Protein AF-A0A4V6JI67-F1 (afdb_monomer_lite)

Organism: Serratia rubidaea (NCBI:txid61652)

Structure (mmCIF, N/CA/C/O backbone):
data_AF-A0A4V6JI67-F1
#
_entry.id   AF-A0A4V6JI67-F1
#
loop_
_atom_site.group_PDB
_atom_site.id
_atom_site.type_symbol
_atom_site.label_atom_id
_atom_site.label_alt_id
_atom_site.label_comp_id
_atom_site.label_asym_id
_atom_site.label_entity_id
_atom_site.label_seq_id
_atom_site.pdbx_PDB_ins_code
_atom_site.Cartn_x
_atom_site.Cartn_y
_atom_site.Cartn_z
_atom_site.occupancy
_atom_site.B_iso_or_equiv
_atom_site.auth_seq_id
_atom_site.auth_comp_id
_atom_site.auth_asym_id
_atom_site.auth_atom_id
_atom_site.pdbx_PDB_model_num
ATOM 1 N N . MET A 1 1 ? 7.758 2.094 7.897 1.00 83.38 1 MET A N 1
ATOM 2 C CA . MET A 1 1 ? 6.595 2.512 7.068 1.00 83.38 1 MET A CA 1
ATOM 3 C C . MET A 1 1 ? 5.593 1.373 6.896 1.00 83.38 1 MET A C 1
ATOM 5 O O . MET A 1 1 ? 4.430 1.581 7.213 1.00 83.38 1 MET A O 1
ATOM 9 N N . LEU A 1 2 ? 6.036 0.178 6.477 1.00 90.12 2 LEU A N 1
ATOM 10 C CA . LEU A 1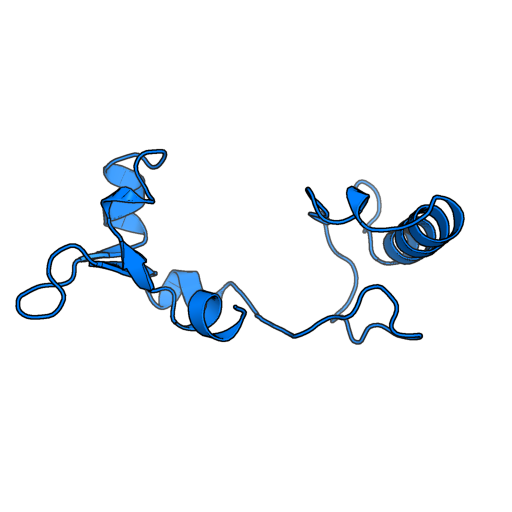 2 ? 5.184 -1.017 6.362 1.00 90.12 2 LEU A CA 1
ATOM 11 C C . LEU A 1 2 ? 4.530 -1.411 7.701 1.00 90.12 2 LEU A C 1
ATOM 13 O O . LEU A 1 2 ? 3.323 -1.594 7.754 1.00 90.12 2 LEU A O 1
ATOM 17 N N . GLU A 1 3 ? 5.301 -1.418 8.792 1.00 92.56 3 GLU A N 1
ATOM 18 C CA . GLU A 1 3 ? 4.802 -1.711 10.149 1.00 92.56 3 GLU A CA 1
ATOM 19 C C . GLU A 1 3 ? 3.663 -0.773 10.579 1.00 92.56 3 GLU A C 1
ATOM 21 O O . GLU A 1 3 ? 2.669 -1.208 11.153 1.00 92.56 3 GLU A O 1
ATOM 26 N N . LYS A 1 4 ? 3.757 0.521 10.240 1.00 92.75 4 LYS A N 1
ATOM 27 C CA . LYS A 1 4 ? 2.694 1.500 10.515 1.00 92.75 4 LYS A CA 1
ATOM 28 C C . LYS A 1 4 ? 1.422 1.180 9.722 1.00 92.75 4 LYS A C 1
ATOM 30 O O . LYS A 1 4 ? 0.326 1.289 10.266 1.00 92.75 4 LYS A O 1
ATOM 35 N N . ALA A 1 5 ? 1.566 0.784 8.457 1.00 93.75 5 ALA A N 1
ATOM 36 C CA . ALA A 1 5 ? 0.436 0.392 7.618 1.00 93.75 5 ALA A CA 1
ATOM 37 C C . ALA A 1 5 ? -0.232 -0.894 8.136 1.00 93.75 5 ALA A C 1
ATOM 39 O O . ALA A 1 5 ? -1.456 -0.936 8.241 1.00 93.75 5 ALA A O 1
ATOM 40 N N . GLN A 1 6 ? 0.570 -1.883 8.549 1.00 94.56 6 GLN A N 1
ATOM 41 C CA . GLN A 1 6 ? 0.110 -3.130 9.169 1.00 94.56 6 GLN A CA 1
ATOM 42 C C . GLN A 1 6 ? -0.609 -2.894 10.502 1.00 94.56 6 GLN A C 1
ATOM 44 O O . GLN A 1 6 ? -1.655 -3.489 10.748 1.00 94.56 6 GLN A O 1
ATOM 49 N N . ALA A 1 7 ? -0.092 -1.999 11.351 1.00 95.31 7 ALA A N 1
ATOM 50 C CA . ALA A 1 7 ? -0.763 -1.621 12.594 1.00 95.31 7 ALA A CA 1
ATOM 51 C C . ALA A 1 7 ? -2.140 -0.985 12.327 1.00 95.31 7 ALA A C 1
ATOM 53 O O . ALA A 1 7 ? -3.067 -1.136 13.127 1.00 95.31 7 ALA A O 1
ATOM 54 N N . GLY A 1 8 ? -2.277 -0.275 11.200 1.00 96.31 8 GLY A N 1
ATOM 55 C CA . GLY A 1 8 ? -3.534 0.321 10.759 1.00 96.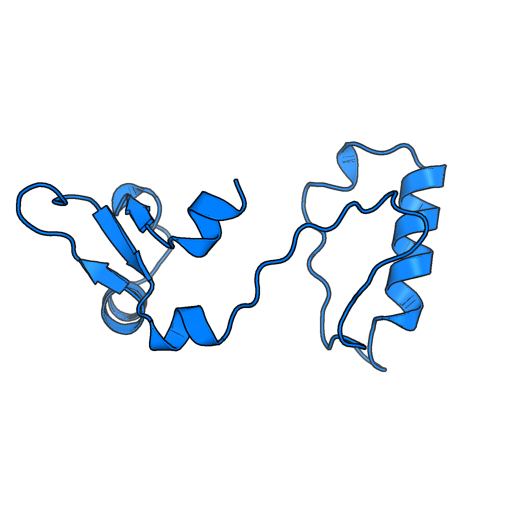31 8 GLY A CA 1
ATOM 56 C C . GLY A 1 8 ? -4.041 1.429 11.683 1.00 96.31 8 GLY A C 1
ATOM 57 O O . GLY A 1 8 ? -5.247 1.666 11.719 1.00 96.31 8 GLY A O 1
ATOM 58 N N . ILE A 1 9 ? -3.149 2.072 12.446 1.00 97.00 9 ILE A N 1
ATOM 59 C CA . ILE A 1 9 ? -3.470 3.152 13.389 1.00 97.00 9 ILE A CA 1
ATOM 60 C C . ILE A 1 9 ? -3.115 4.502 12.763 1.00 97.00 9 ILE A C 1
ATOM 62 O O . ILE A 1 9 ? -1.973 4.741 12.362 1.00 97.00 9 ILE A O 1
ATOM 66 N N . TYR A 1 10 ? -4.095 5.401 12.721 1.00 96.69 10 TYR A N 1
ATOM 67 C CA . TYR A 1 10 ? -3.993 6.724 12.104 1.00 96.69 10 TYR A CA 1
ATOM 68 C C . TYR A 1 10 ? -4.592 7.788 13.019 1.00 96.69 10 TYR A C 1
ATOM 70 O O . TYR A 1 10 ? -5.408 7.481 13.890 1.00 96.69 10 TYR A O 1
ATOM 78 N N . ARG A 1 11 ? -4.221 9.056 12.819 1.00 96.31 11 ARG A N 1
ATOM 79 C CA . ARG A 1 11 ? -4.914 10.158 13.491 1.00 96.31 11 ARG A CA 1
ATOM 80 C C . ARG A 1 11 ? -6.234 10.408 12.782 1.00 96.31 11 ARG A C 1
ATOM 82 O O . ARG A 1 11 ? -6.301 10.377 11.555 1.00 96.31 11 ARG A O 1
ATOM 89 N N . GLN A 1 12 ? -7.278 10.707 13.543 1.00 93.69 12 GLN A N 1
ATOM 90 C CA . GLN A 1 12 ? -8.594 10.991 12.975 1.00 93.69 12 GLN A CA 1
ATOM 91 C C . GLN A 1 12 ? -8.559 12.183 11.999 1.00 93.69 12 GLN A C 1
ATOM 93 O O . GLN A 1 12 ? -9.273 12.189 10.999 1.00 93.69 12 GLN A O 1
ATOM 98 N N . GLU A 1 13 ? -7.700 13.171 12.256 1.00 94.00 13 GLU A N 1
ATOM 99 C CA . GLU A 1 13 ? -7.528 14.350 11.400 1.00 94.00 13 GLU A CA 1
ATOM 100 C C . GLU A 1 13 ? -6.923 14.055 10.022 1.00 94.00 13 GLU A C 1
ATOM 102 O O . GLU A 1 13 ? -7.137 14.845 9.104 1.00 94.00 13 GLU A O 1
ATOM 107 N N . ASP A 1 14 ? -6.209 12.936 9.864 1.00 94.44 14 ASP A N 1
ATOM 108 C CA . ASP A 1 14 ? -5.606 12.532 8.588 1.00 94.44 14 ASP A CA 1
ATOM 109 C C . ASP A 1 14 ? -6.668 11.935 7.634 1.00 94.44 14 ASP A C 1
ATOM 111 O O . ASP A 1 14 ? -6.423 11.780 6.440 1.00 94.44 14 ASP A O 1
ATOM 115 N N . LEU A 1 15 ? -7.869 11.619 8.141 1.00 94.12 15 LEU A N 1
ATOM 116 C CA . LEU A 1 15 ? -8.941 10.928 7.414 1.00 94.12 15 LEU A CA 1
ATOM 117 C C . LEU A 1 15 ? -10.104 11.844 6.998 1.00 94.12 15 LEU A C 1
ATOM 119 O O . LEU A 1 15 ? -11.216 11.372 6.765 1.00 94.12 15 LEU A O 1
ATOM 123 N N . ARG A 1 16 ? -9.866 13.157 6.891 1.00 91.81 16 ARG A N 1
ATOM 124 C CA . ARG A 1 16 ? -10.894 14.168 6.554 1.00 91.81 16 ARG A CA 1
ATOM 125 C C . ARG A 1 16 ? -11.574 13.953 5.199 1.00 91.81 16 ARG A C 1
ATOM 127 O O . ARG A 1 16 ? -12.650 14.492 4.974 1.00 91.81 16 ARG A O 1
ATOM 134 N N . THR A 1 17 ? -10.954 13.195 4.299 1.00 94.62 17 THR A N 1
ATOM 135 C CA . THR A 1 17 ? -11.513 12.861 2.981 1.00 94.62 17 THR A CA 1
ATOM 136 C C . THR A 1 17 ? -12.540 11.728 3.032 1.00 94.62 17 THR A C 1
ATOM 138 O O . THR A 1 17 ? -13.248 11.513 2.050 1.00 94.62 17 THR A O 1
ATOM 141 N N . LEU A 1 18 ? -12.637 10.999 4.149 1.00 95.06 18 LEU A N 1
ATOM 142 C CA . LEU A 1 18 ? -13.612 9.929 4.330 1.00 95.06 18 LEU A CA 1
ATOM 143 C C . LEU A 1 18 ? -14.936 10.477 4.864 1.00 95.06 18 LEU A C 1
ATOM 145 O O . LEU A 1 18 ? -14.979 11.324 5.755 1.00 95.06 18 LEU A O 1
ATOM 149 N N . THR A 1 19 ? -16.035 9.917 4.368 1.00 95.38 19 THR A N 1
ATOM 150 C CA . THR A 1 19 ? -17.368 10.188 4.913 1.00 95.38 19 THR A CA 1
ATOM 151 C C . THR A 1 19 ? -17.508 9.625 6.329 1.00 95.38 19 THR A C 1
ATOM 153 O O . THR A 1 19 ? -16.867 8.638 6.706 1.00 95.38 19 THR A O 1
ATOM 156 N N . THR A 1 20 ? -18.425 10.192 7.117 1.00 91.75 20 THR A N 1
ATOM 157 C CA . THR A 1 20 ? -18.738 9.683 8.461 1.00 91.75 20 THR A CA 1
ATOM 158 C C . THR A 1 20 ? -19.167 8.213 8.435 1.00 91.75 20 THR A C 1
ATOM 160 O O . THR A 1 20 ? -18.747 7.444 9.299 1.00 91.75 20 THR A O 1
ATOM 163 N N . GLY A 1 21 ? -19.935 7.806 7.416 1.00 95.50 21 GLY A N 1
ATOM 164 C CA . GLY A 1 21 ? -20.360 6.417 7.233 1.00 95.50 21 GLY A CA 1
ATOM 165 C C . GLY A 1 21 ? -19.187 5.463 6.987 1.00 95.50 21 GLY A C 1
ATOM 166 O O . GLY A 1 21 ? -19.125 4.399 7.598 1.00 95.50 21 GLY A O 1
ATOM 167 N N . GLN A 1 22 ? -18.207 5.854 6.163 1.00 96.12 22 GLN A N 1
ATOM 168 C CA . GLN A 1 22 ? -16.987 5.060 5.954 1.00 96.12 22 GLN A CA 1
ATOM 169 C C . GLN A 1 22 ? -16.165 4.931 7.239 1.00 96.12 22 GLN A C 1
ATOM 171 O O . GLN A 1 22 ? -15.713 3.835 7.566 1.00 96.12 22 GLN A O 1
ATOM 176 N N . LEU A 1 23 ? -16.005 6.024 7.994 1.00 94.56 23 LEU A N 1
ATOM 177 C CA . LEU A 1 23 ? -15.283 5.999 9.267 1.00 94.56 23 LEU A CA 1
ATOM 178 C C . LEU A 1 23 ? -15.938 5.043 10.270 1.00 94.56 23 LEU A C 1
ATOM 180 O O . LEU A 1 23 ? -15.252 4.221 10.868 1.00 94.56 23 LEU A O 1
ATOM 184 N N . GLN A 1 24 ? -17.260 5.108 10.429 1.00 93.56 24 GLN A N 1
ATOM 185 C CA . GLN A 1 24 ? -17.995 4.214 11.331 1.00 93.56 24 GLN A CA 1
ATOM 186 C C . GLN A 1 24 ? -17.910 2.745 10.893 1.00 93.56 24 GLN A C 1
ATOM 188 O O . GLN A 1 24 ? -17.745 1.851 11.730 1.00 93.56 24 GLN A O 1
ATOM 193 N N . ARG A 1 25 ? -17.997 2.502 9.579 1.00 96.44 25 ARG A N 1
ATOM 194 C CA . ARG A 1 25 ? -17.985 1.157 9.003 1.00 96.44 25 ARG A CA 1
ATOM 195 C C . ARG A 1 25 ? -16.619 0.484 9.090 1.00 96.44 25 ARG A C 1
ATOM 197 O O . ARG A 1 25 ? -16.579 -0.713 9.340 1.00 96.44 25 ARG A O 1
ATOM 204 N N . TYR A 1 26 ? -15.525 1.219 8.891 1.00 97.31 26 TYR A N 1
ATOM 205 C CA . TYR A 1 26 ? -14.197 0.623 8.685 1.00 97.31 26 TYR A CA 1
ATOM 206 C C . TYR A 1 26 ? -13.182 0.892 9.797 1.00 97.31 26 TYR A C 1
ATOM 208 O O . TYR A 1 26 ? -12.137 0.244 9.815 1.00 97.31 26 TYR A O 1
ATOM 216 N N . PHE A 1 27 ? -13.472 1.795 10.736 1.00 97.50 27 PHE A N 1
ATOM 217 C CA . PHE A 1 27 ? -12.539 2.155 11.802 1.00 97.50 27 PHE A CA 1
ATOM 218 C C . PHE A 1 27 ? -13.140 1.972 13.201 1.00 97.50 27 PHE A C 1
ATOM 220 O O . PHE A 1 27 ? -14.335 2.157 13.434 1.00 97.50 27 PHE A O 1
ATOM 227 N N . LEU A 1 28 ? -12.269 1.631 14.146 1.00 97.00 28 LEU A N 1
ATOM 228 C CA . LEU A 1 28 ? -12.480 1.713 15.586 1.00 97.00 28 LEU A CA 1
ATOM 229 C C . LEU A 1 28 ? -11.943 3.059 16.082 1.00 97.00 28 LEU A C 1
ATOM 231 O O . LEU A 1 28 ? -10.890 3.509 15.626 1.00 97.00 28 LEU A O 1
ATOM 235 N N . ARG A 1 29 ? -12.645 3.698 17.022 1.00 95.81 29 ARG A N 1
ATOM 236 C CA . ARG A 1 29 ? -12.210 4.962 17.637 1.00 95.81 29 ARG A CA 1
ATOM 237 C C . ARG A 1 29 ? -11.455 4.687 18.931 1.00 95.81 29 ARG A C 1
ATOM 239 O O . ARG A 1 29 ? -11.948 3.946 19.776 1.00 95.81 29 ARG A O 1
ATOM 246 N N . GLY A 1 30 ? -10.280 5.292 19.076 1.00 95.44 30 GLY A N 1
ATOM 247 C CA . GLY A 1 30 ? -9.513 5.242 20.313 1.00 95.44 30 GLY A CA 1
ATOM 248 C C . GLY A 1 30 ? -10.152 6.093 21.410 1.00 95.44 30 GLY A C 1
ATOM 249 O O . GLY A 1 30 ? -10.735 7.147 21.146 1.00 95.44 30 GLY A O 1
ATOM 250 N N . THR A 1 31 ? -10.038 5.630 22.650 1.00 95.69 31 THR A N 1
ATOM 251 C CA . THR A 1 31 ? -10.525 6.308 23.859 1.00 95.69 31 THR A CA 1
ATOM 252 C C . THR A 1 31 ? -9.402 6.407 24.894 1.00 95.69 31 THR A C 1
ATOM 254 O O . THR A 1 31 ? -8.370 5.743 24.762 1.00 95.69 31 THR A O 1
ATOM 257 N N . GLY A 1 32 ? -9.570 7.270 25.904 1.00 96.12 32 GLY A N 1
ATOM 258 C CA . GLY A 1 32 ? -8.576 7.487 26.961 1.00 96.12 32 GLY A CA 1
ATOM 259 C C . GLY A 1 32 ? -7.194 7.845 26.391 1.00 96.12 32 GLY A C 1
ATOM 260 O O . GLY A 1 32 ? -7.096 8.822 25.647 1.00 96.12 32 GLY A O 1
ATOM 261 N N . PRO A 1 33 ? -6.135 7.055 26.657 1.00 95.44 33 PRO A N 1
ATOM 262 C CA . PRO A 1 33 ? -4.783 7.334 26.157 1.00 95.44 33 PRO A CA 1
ATOM 263 C C . PRO A 1 33 ? -4.658 7.283 24.623 1.00 95.44 33 PRO A C 1
ATOM 265 O O . PRO A 1 33 ? -3.653 7.725 24.074 1.00 95.44 33 PRO A O 1
ATOM 268 N N . HIS A 1 34 ? -5.662 6.752 23.917 1.00 95.44 34 HIS A N 1
ATOM 269 C CA . HIS A 1 34 ? -5.696 6.673 22.455 1.00 95.44 34 HIS A CA 1
ATOM 270 C C . HIS A 1 34 ? -6.684 7.661 21.821 1.00 95.44 34 HIS A C 1
ATOM 272 O O . HIS A 1 34 ? -7.023 7.527 20.644 1.00 95.44 34 HIS A O 1
ATOM 278 N N . GLN A 1 35 ? -7.186 8.635 22.584 1.00 96.50 35 GLN A N 1
ATOM 279 C CA . GLN A 1 35 ? -8.096 9.649 22.062 1.00 96.50 35 GLN A CA 1
ATOM 280 C C . GLN A 1 35 ? -7.467 10.405 20.877 1.00 96.50 35 GLN A C 1
ATOM 282 O O . GLN A 1 35 ? -6.290 10.751 20.889 1.00 96.50 35 GLN A O 1
ATOM 287 N N . GLY A 1 36 ? -8.258 10.636 19.824 1.00 95.19 36 GLY A N 1
ATOM 288 C CA . GLY A 1 36 ? -7.793 11.259 18.576 1.00 95.19 36 GLY A CA 1
ATOM 289 C C . GLY A 1 36 ? -7.156 10.285 17.574 1.00 95.19 36 GLY A C 1
ATOM 290 O O . GLY A 1 36 ? -6.915 10.665 16.425 1.00 95.19 36 GLY A O 1
ATOM 291 N N . LEU A 1 37 ? -6.941 9.025 17.964 1.00 97.38 37 LEU A N 1
ATOM 292 C CA . LEU A 1 37 ? -6.513 7.952 17.070 1.00 97.38 37 LEU A CA 1
ATOM 293 C C . LEU A 1 37 ? -7.695 7.088 16.630 1.00 97.38 37 LEU A C 1
ATOM 295 O O . LEU A 1 37 ? -8.699 6.930 17.327 1.00 97.38 37 LEU A O 1
ATOM 299 N N . VAL A 1 38 ? -7.541 6.481 15.462 1.00 97.19 38 VAL A N 1
ATOM 300 C CA . VAL A 1 38 ? -8.440 5.461 14.937 1.00 97.19 38 VAL A CA 1
ATOM 301 C C . VAL A 1 38 ? -7.636 4.275 14.439 1.00 97.19 38 VAL A C 1
ATOM 303 O O . VAL A 1 38 ? -6.491 4.426 14.013 1.00 97.19 38 VAL A O 1
ATOM 306 N N . ARG A 1 39 ? -8.241 3.092 14.469 1.00 97.81 39 ARG A N 1
ATOM 307 C CA . ARG A 1 39 ? -7.626 1.859 13.977 1.00 97.81 39 ARG A CA 1
ATOM 308 C C . ARG A 1 39 ? -8.524 1.194 12.947 1.00 97.81 39 ARG A C 1
ATOM 310 O O . ARG A 1 39 ? -9.727 1.111 13.170 1.00 97.81 39 ARG A O 1
ATOM 317 N N . ILE A 1 40 ? -7.959 0.713 11.842 1.00 97.81 40 ILE A N 1
ATOM 318 C CA . ILE A 1 40 ? -8.699 -0.096 10.865 1.00 97.81 40 ILE A CA 1
ATOM 319 C C . ILE A 1 40 ? -9.276 -1.331 11.568 1.00 97.81 40 ILE A C 1
ATOM 321 O O . ILE A 1 40 ? -8.599 -1.991 12.360 1.00 97.81 40 ILE A O 1
ATOM 325 N N . ARG A 1 41 ? -10.542 -1.636 11.286 1.00 97.88 41 ARG A N 1
ATOM 326 C CA . ARG A 1 41 ? -11.224 -2.823 11.799 1.00 97.88 41 ARG A CA 1
ATOM 327 C C . ARG A 1 41 ? -10.549 -4.120 11.314 1.00 97.88 41 ARG A C 1
ATOM 329 O O . ARG A 1 41 ? -10.184 -4.186 10.137 1.00 97.88 41 ARG A O 1
ATOM 336 N N . PRO A 1 42 ? -10.398 -5.150 12.171 1.00 96.19 42 PRO A N 1
ATOM 337 C CA . PRO A 1 42 ? -9.693 -6.383 11.813 1.00 96.19 42 PRO A CA 1
ATOM 338 C C . PRO A 1 42 ? -10.229 -7.071 10.554 1.00 96.19 42 PRO A C 1
ATOM 340 O O . PRO A 1 42 ? -9.447 -7.595 9.769 1.00 96.19 42 PRO A O 1
ATOM 343 N N . GLU A 1 43 ? -11.541 -7.020 10.325 1.00 96.19 43 GLU A N 1
ATOM 344 C CA . GLU A 1 43 ? -12.204 -7.656 9.186 1.00 96.19 43 GLU A CA 1
ATOM 345 C C . GLU A 1 43 ? -11.749 -7.052 7.852 1.00 96.19 43 GLU A C 1
ATOM 347 O O . GLU A 1 43 ? -11.531 -7.781 6.887 1.00 96.19 43 GLU A O 1
ATOM 352 N N . LEU A 1 44 ? -11.557 -5.727 7.803 1.00 96.25 44 LEU A N 1
ATOM 353 C CA . LEU A 1 44 ? -11.010 -5.050 6.626 1.00 96.25 44 LEU A CA 1
ATOM 354 C C . LEU A 1 44 ? -9.496 -5.259 6.524 1.00 96.25 44 LEU A C 1
ATOM 356 O O . LEU A 1 44 ? -8.986 -5.496 5.433 1.00 96.25 44 LEU A O 1
ATOM 360 N N . ALA A 1 45 ? -8.779 -5.189 7.648 1.00 96.50 45 ALA A N 1
ATOM 361 C CA . ALA A 1 45 ? -7.331 -5.389 7.668 1.00 96.50 45 ALA A CA 1
ATOM 362 C C . ALA A 1 45 ? -6.934 -6.784 7.153 1.00 96.50 45 ALA A C 1
ATOM 364 O O . ALA A 1 45 ? -5.947 -6.908 6.436 1.00 96.50 45 ALA A O 1
ATOM 365 N N . ALA A 1 46 ? -7.737 -7.812 7.443 1.00 96.19 46 ALA A N 1
ATOM 366 C CA . ALA A 1 46 ? -7.518 -9.178 6.971 1.00 96.19 46 ALA A CA 1
ATOM 367 C C . ALA A 1 46 ? -7.604 -9.333 5.439 1.00 96.19 46 ALA A C 1
ATOM 369 O O . ALA A 1 46 ? -7.108 -10.319 4.905 1.00 96.19 46 ALA A O 1
ATOM 370 N N . GLN A 1 47 ? -8.204 -8.371 4.725 1.00 96.25 47 GLN A N 1
ATOM 371 C CA . GLN A 1 47 ? -8.278 -8.368 3.257 1.00 96.25 47 GLN A CA 1
ATOM 372 C C . GLN A 1 47 ? -7.024 -7.775 2.594 1.00 96.25 47 GLN A C 1
ATOM 374 O O . GLN A 1 47 ? -6.927 -7.760 1.369 1.00 96.25 47 GLN A O 1
ATOM 379 N N . VAL A 1 48 ? -6.071 -7.254 3.377 1.00 96.00 48 VAL A N 1
ATOM 380 C CA . VAL A 1 48 ? -4.867 -6.590 2.865 1.00 96.00 48 VAL A CA 1
ATOM 381 C C . VAL A 1 48 ? -3.621 -7.316 3.354 1.00 96.00 48 VAL A C 1
ATOM 383 O O . VAL A 1 48 ? -3.348 -7.387 4.550 1.00 96.00 48 VAL A O 1
ATOM 386 N N . HIS A 1 49 ? -2.818 -7.809 2.412 1.00 94.62 49 HIS A N 1
ATOM 387 C CA . HIS A 1 49 ? -1.518 -8.400 2.703 1.00 94.62 49 HIS A CA 1
ATOM 388 C C . HIS A 1 49 ? -0.398 -7.384 2.460 1.00 94.62 49 HIS A C 1
ATOM 390 O O . HIS A 1 49 ? -0.270 -6.827 1.369 1.00 94.62 49 HIS A O 1
ATOM 396 N N . PHE A 1 50 ? 0.429 -7.152 3.479 1.00 95.38 50 PHE A N 1
ATOM 397 C CA . PHE A 1 50 ? 1.586 -6.267 3.392 1.00 95.38 50 PHE A CA 1
ATOM 398 C C . PHE A 1 50 ? 2.863 -7.086 3.280 1.00 95.38 50 PHE A C 1
ATOM 400 O O . PHE A 1 50 ? 3.191 -7.836 4.197 1.00 95.38 50 PHE A O 1
ATOM 407 N N . GLN A 1 51 ? 3.619 -6.853 2.213 1.00 93.69 51 GLN A N 1
ATOM 408 C CA . GLN A 1 51 ? 4.926 -7.461 1.996 1.00 93.69 51 GLN A CA 1
ATOM 409 C C . GLN A 1 51 ? 5.942 -6.412 1.528 1.00 93.69 51 GLN A C 1
ATOM 411 O O . GLN A 1 51 ? 5.577 -5.497 0.781 1.00 93.69 51 GLN A O 1
ATOM 416 N N . PRO A 1 52 ? 7.211 -6.501 1.962 1.00 93.44 52 PRO A N 1
ATOM 417 C CA . PRO A 1 52 ? 8.268 -5.666 1.415 1.00 93.44 52 PRO A CA 1
ATOM 418 C C . PRO A 1 52 ? 8.543 -6.063 -0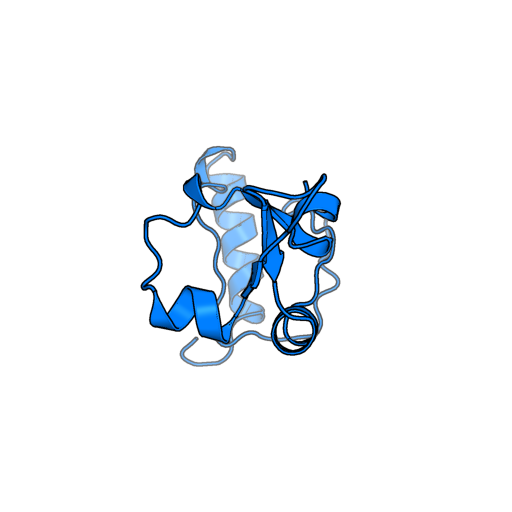.040 1.00 93.44 52 PRO A C 1
ATOM 420 O O . PRO A 1 52 ? 8.751 -7.232 -0.347 1.00 93.44 52 PRO A O 1
ATOM 423 N N . LEU A 1 53 ? 8.591 -5.077 -0.934 1.00 94.19 53 LEU A N 1
ATOM 424 C CA . LEU A 1 53 ? 8.900 -5.291 -2.344 1.00 94.19 53 LEU A CA 1
ATOM 425 C C . LEU A 1 53 ? 9.858 -4.206 -2.836 1.00 94.19 53 LEU A C 1
ATOM 427 O O . LEU A 1 53 ? 9.529 -3.021 -2.813 1.00 94.19 53 LEU A O 1
ATOM 431 N N . ASN A 1 54 ? 11.036 -4.609 -3.311 1.00 95.12 54 ASN A N 1
ATOM 432 C CA . ASN A 1 54 ? 11.951 -3.712 -4.011 1.00 95.12 54 ASN A CA 1
ATOM 433 C C . ASN A 1 54 ? 11.694 -3.800 -5.524 1.00 95.12 54 ASN A C 1
ATOM 435 O O . ASN A 1 54 ? 11.925 -4.839 -6.141 1.00 95.12 54 ASN A O 1
ATOM 439 N N . LEU A 1 55 ? 11.265 -2.697 -6.144 1.00 95.81 55 LEU A N 1
ATOM 440 C CA . LEU A 1 55 ? 10.989 -2.634 -7.587 1.00 95.81 55 LEU A CA 1
ATOM 441 C C . LEU A 1 55 ? 12.225 -2.937 -8.457 1.00 95.81 55 LEU A C 1
ATOM 443 O O . LEU A 1 55 ? 12.084 -3.370 -9.598 1.00 95.81 55 LEU A O 1
ATOM 447 N N . LEU A 1 56 ? 13.431 -2.765 -7.911 1.00 94.56 56 LEU A N 1
ATOM 448 C CA . LEU A 1 56 ? 14.695 -3.061 -8.588 1.00 94.56 56 LEU A CA 1
ATOM 449 C C . LEU A 1 56 ? 15.235 -4.460 -8.284 1.00 94.56 56 LEU A C 1
ATOM 451 O O . LEU A 1 56 ? 16.227 -4.863 -8.885 1.00 94.56 56 LEU A O 1
ATOM 455 N N . ALA A 1 57 ? 14.605 -5.209 -7.372 1.00 94.75 57 ALA A N 1
ATOM 456 C CA . ALA A 1 57 ? 15.015 -6.584 -7.112 1.00 94.75 57 ALA A CA 1
ATOM 457 C C . ALA A 1 57 ? 14.906 -7.411 -8.402 1.00 94.75 57 ALA A C 1
ATOM 459 O O . ALA A 1 57 ? 13.931 -7.236 -9.140 1.00 94.75 57 ALA A O 1
ATOM 460 N N . PRO A 1 58 ? 15.855 -8.322 -8.676 1.00 90.69 58 PRO A N 1
ATOM 461 C CA . PRO A 1 58 ? 15.886 -9.089 -9.924 1.00 90.69 58 PRO A CA 1
ATOM 462 C C . PRO A 1 58 ? 14.626 -9.940 -10.127 1.00 90.69 58 PRO A C 1
ATOM 464 O O . PRO A 1 58 ? 14.195 -10.142 -11.258 1.00 90.69 58 PRO A O 1
ATOM 467 N N . GLN A 1 59 ? 13.992 -10.366 -9.033 1.00 89.38 59 GLN A N 1
ATOM 468 C CA . GLN A 1 59 ? 12.728 -11.093 -9.029 1.00 89.38 59 GLN A CA 1
ATOM 469 C C . GLN A 1 59 ? 11.758 -10.495 -8.008 1.00 89.38 59 GLN A C 1
ATOM 471 O O . GLN A 1 59 ? 12.178 -9.849 -7.046 1.00 89.38 59 GLN A O 1
ATOM 476 N N . TRP A 1 60 ? 10.464 -10.702 -8.241 1.00 94.44 60 TRP A N 1
ATOM 477 C CA . TRP A 1 60 ? 9.395 -10.332 -7.320 1.00 94.44 60 TRP A CA 1
ATOM 478 C C . TRP A 1 60 ? 8.631 -11.593 -6.941 1.00 94.44 60 TRP A C 1
ATOM 480 O O . TRP A 1 60 ? 8.110 -12.270 -7.823 1.00 94.44 60 TRP A O 1
ATOM 490 N N . ASP A 1 61 ? 8.577 -11.890 -5.647 1.00 91.12 61 ASP A N 1
ATOM 491 C CA . ASP A 1 61 ? 7.780 -12.994 -5.119 1.00 91.12 61 ASP A CA 1
ATOM 492 C C . ASP A 1 61 ? 6.348 -12.493 -4.893 1.00 91.12 61 ASP A C 1
ATOM 494 O O . ASP A 1 61 ? 6.003 -11.969 -3.836 1.00 91.12 61 ASP A O 1
ATOM 498 N N . LEU A 1 62 ? 5.554 -12.498 -5.964 1.00 92.25 62 LEU A N 1
ATOM 499 C CA . LEU A 1 62 ? 4.171 -12.025 -5.959 1.00 92.25 62 LEU A CA 1
ATOM 500 C C . LEU A 1 62 ? 3.227 -13.205 -6.206 1.00 92.25 62 LEU A C 1
ATOM 502 O O . LEU A 1 62 ? 3.527 -14.059 -7.038 1.00 92.25 62 LEU A O 1
ATOM 506 N N . PRO A 1 63 ? 2.056 -13.235 -5.545 1.00 85.69 63 PRO A N 1
ATOM 507 C CA . PRO A 1 63 ? 1.172 -14.403 -5.529 1.00 85.69 63 PRO A CA 1
ATOM 508 C C . PRO A 1 63 ? 0.497 -14.720 -6.875 1.00 85.69 63 PRO A C 1
ATOM 510 O O . PRO A 1 63 ? -0.195 -15.730 -6.979 1.00 85.69 63 PRO A O 1
ATOM 513 N N . GLY A 1 64 ? 0.657 -13.875 -7.898 1.00 89.19 64 GLY A N 1
ATOM 514 C CA . GLY A 1 64 ? 0.110 -14.107 -9.231 1.00 89.19 64 GLY A CA 1
ATOM 515 C C . GLY A 1 64 ? -0.183 -12.817 -9.988 1.00 89.19 64 GLY A C 1
ATOM 516 O O . GLY A 1 64 ? 0.477 -11.797 -9.786 1.00 89.19 64 GLY A O 1
ATOM 517 N N . GLN A 1 65 ? -1.180 -12.888 -10.871 1.00 95.88 65 GLN A N 1
ATOM 518 C CA . GLN A 1 65 ? -1.669 -11.740 -11.628 1.00 95.88 65 GLN A CA 1
ATOM 519 C C . GLN A 1 65 ? -2.697 -10.926 -10.836 1.00 95.88 65 GLN A C 1
ATOM 521 O O . GLN A 1 65 ? -3.458 -11.462 -10.029 1.00 95.88 65 GLN A O 1
ATOM 526 N N . PHE A 1 66 ? -2.769 -9.636 -11.141 1.00 96.75 66 PHE A N 1
ATOM 527 C CA . PHE A 1 66 ? -3.638 -8.657 -10.508 1.00 96.75 66 PHE A CA 1
ATOM 528 C C . PHE A 1 66 ? -4.626 -8.079 -11.521 1.00 96.75 66 PHE A C 1
ATOM 530 O O . PHE A 1 66 ? -4.301 -7.912 -12.696 1.00 96.75 66 PHE A O 1
ATOM 537 N N . ASP A 1 67 ? -5.826 -7.745 -11.049 1.00 97.25 67 ASP A N 1
ATOM 538 C CA . ASP A 1 67 ? -6.830 -7.012 -11.833 1.00 97.25 67 ASP A CA 1
ATOM 539 C C . ASP A 1 67 ? -6.481 -5.523 -11.975 1.00 97.25 67 ASP A C 1
ATOM 541 O O . ASP A 1 67 ? -7.006 -4.855 -12.851 1.00 97.25 67 ASP A O 1
ATOM 545 N N . ALA A 1 68 ? -5.630 -4.992 -11.092 1.00 96.88 68 ALA A N 1
ATOM 546 C CA . ALA A 1 68 ? -5.109 -3.633 -11.175 1.00 96.88 68 ALA A CA 1
ATOM 547 C C . ALA A 1 68 ? -3.793 -3.514 -10.394 1.00 96.88 68 ALA A C 1
ATOM 549 O O . ALA A 1 68 ? -3.638 -4.107 -9.323 1.00 96.88 68 ALA A O 1
ATOM 550 N N . ILE A 1 69 ? -2.866 -2.684 -10.883 1.00 96.12 69 ILE A N 1
ATOM 551 C CA . ILE A 1 69 ? -1.610 -2.351 -10.194 1.00 96.12 69 ILE A CA 1
ATOM 552 C C . ILE A 1 69 ? -1.557 -0.846 -9.914 1.00 96.12 69 ILE A C 1
ATOM 554 O O . ILE A 1 69 ? -1.547 -0.019 -10.824 1.00 96.12 69 ILE A O 1
ATOM 558 N N . PHE A 1 70 ? -1.450 -0.475 -8.637 1.00 97.19 70 PHE A N 1
ATOM 559 C CA . PHE A 1 70 ? -1.287 0.918 -8.218 1.00 97.19 70 PHE A CA 1
ATOM 560 C C . PHE A 1 70 ? 0.196 1.251 -8.006 1.00 97.19 70 PHE A C 1
ATOM 562 O O . PHE A 1 70 ? 0.775 0.923 -6.976 1.00 97.19 70 PHE A O 1
ATOM 569 N N . CYS A 1 71 ? 0.803 1.965 -8.959 1.00 96.44 71 CYS A N 1
ATOM 570 C CA . CYS A 1 71 ? 2.185 2.456 -8.880 1.00 96.44 71 CYS A CA 1
ATOM 571 C C . CY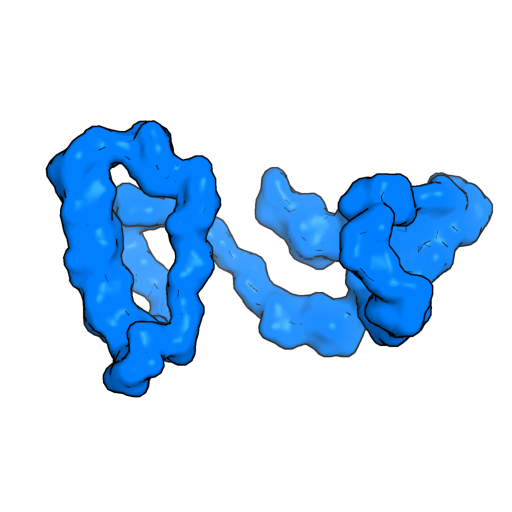S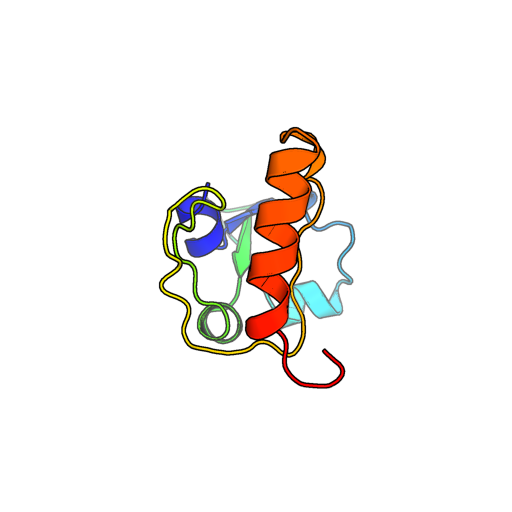 A 1 71 ? 2.215 3.992 -8.994 1.00 96.44 71 CYS A C 1
ATOM 573 O O . CYS A 1 71 ? 2.495 4.558 -10.050 1.00 96.44 71 CYS A O 1
ATOM 575 N N . ARG A 1 72 ? 1.847 4.694 -7.912 1.00 97.12 72 ARG A N 1
ATOM 576 C CA . ARG A 1 72 ? 1.660 6.160 -7.906 1.00 97.12 72 ARG A CA 1
ATOM 577 C C . ARG A 1 72 ? 2.772 6.866 -7.136 1.00 97.12 72 ARG A C 1
ATOM 579 O O . ARG A 1 72 ? 3.168 6.407 -6.073 1.00 97.12 72 ARG A O 1
ATOM 586 N N . ASN A 1 73 ? 3.246 7.996 -7.663 1.00 94.88 73 ASN A N 1
ATOM 587 C CA . ASN A 1 73 ? 4.242 8.888 -7.044 1.00 94.88 73 ASN A CA 1
ATOM 588 C C . ASN A 1 73 ? 5.613 8.257 -6.714 1.00 94.88 73 ASN A C 1
ATOM 590 O O . ASN A 1 73 ? 6.437 8.919 -6.098 1.00 94.88 73 ASN A O 1
ATOM 594 N N . VAL A 1 74 ? 5.879 7.014 -7.133 1.00 96.44 74 VAL A N 1
ATOM 595 C CA . VAL A 1 74 ? 7.165 6.326 -6.907 1.00 96.44 74 VAL A CA 1
ATOM 596 C C . VAL A 1 74 ? 8.056 6.312 -8.153 1.00 96.44 74 VAL A C 1
ATOM 598 O O . VAL A 1 74 ? 9.270 6.433 -8.049 1.00 96.44 74 VAL A O 1
ATOM 601 N N . MET A 1 75 ? 7.470 6.241 -9.354 1.00 95.75 75 MET A N 1
ATOM 602 C CA . MET A 1 75 ? 8.234 6.150 -10.611 1.00 95.75 75 MET A CA 1
ATOM 603 C C . MET A 1 75 ? 9.114 7.379 -10.873 1.00 95.75 75 MET A C 1
ATOM 605 O O . MET A 1 75 ? 10.139 7.274 -11.540 1.00 95.75 75 MET A O 1
ATOM 609 N N . ILE A 1 76 ? 8.733 8.531 -10.314 1.00 96.38 76 ILE A N 1
ATOM 610 C CA . ILE A 1 76 ? 9.446 9.808 -10.444 1.00 96.38 76 ILE A CA 1
ATOM 611 C C . ILE A 1 76 ? 10.856 9.792 -9.835 1.00 96.38 76 ILE A C 1
ATOM 613 O O . ILE A 1 76 ? 11.647 10.674 -10.147 1.00 96.38 76 ILE A O 1
ATOM 617 N N . TYR A 1 77 ? 11.182 8.798 -9.002 1.00 96.50 77 TYR A N 1
ATOM 618 C CA . TYR A 1 77 ? 12.510 8.641 -8.401 1.00 96.50 77 TYR A CA 1
ATOM 619 C C . TYR A 1 77 ? 13.487 7.822 -9.262 1.00 96.50 77 TYR A C 1
ATOM 621 O O . TYR A 1 77 ? 14.651 7.693 -8.892 1.00 96.50 77 TYR A O 1
ATOM 629 N N . PHE A 1 78 ? 13.041 7.255 -10.389 1.00 96.88 78 PHE A N 1
ATOM 630 C CA . PHE A 1 78 ? 13.863 6.404 -11.256 1.00 96.88 78 PHE A CA 1
ATOM 631 C C . PHE A 1 78 ? 14.151 7.064 -12.607 1.00 96.88 78 PHE A C 1
ATOM 633 O O . PHE A 1 78 ? 13.328 7.827 -13.117 1.00 96.88 78 PHE A O 1
ATOM 640 N N . ASP A 1 79 ? 15.289 6.727 -13.220 1.00 97.50 79 ASP A N 1
ATOM 641 C CA . ASP A 1 79 ? 15.601 7.130 -14.595 1.00 97.50 79 ASP A CA 1
ATOM 642 C C . ASP A 1 79 ? 14.679 6.446 -15.625 1.00 97.50 79 ASP A C 1
ATOM 644 O O . ASP A 1 79 ? 13.950 5.498 -15.323 1.00 97.50 79 ASP A O 1
ATOM 648 N N . LYS A 1 80 ? 14.697 6.928 -16.872 1.00 97.12 80 LYS A N 1
ATOM 649 C CA . LYS A 1 80 ? 13.796 6.429 -17.924 1.00 97.12 80 LYS A CA 1
ATOM 650 C C . LYS A 1 80 ? 13.997 4.949 -18.242 1.00 97.12 80 LYS A C 1
ATOM 652 O O . LYS A 1 80 ? 13.011 4.234 -18.402 1.00 97.12 80 LYS A O 1
ATOM 657 N N . ALA A 1 81 ? 15.243 4.484 -18.275 1.00 97.62 81 ALA A N 1
ATOM 658 C CA . ALA A 1 81 ? 15.549 3.083 -18.544 1.00 97.62 81 ALA A CA 1
ATOM 659 C C . ALA A 1 81 ? 15.006 2.163 -17.437 1.00 97.62 81 ALA A C 1
ATOM 661 O O . ALA A 1 81 ? 14.469 1.090 -17.705 1.00 97.62 81 ALA A O 1
ATOM 662 N N . THR A 1 82 ? 15.106 2.592 -16.182 1.00 96.94 82 THR A N 1
ATOM 663 C CA . THR A 1 82 ? 14.601 1.871 -15.014 1.00 96.94 82 THR A CA 1
ATOM 664 C C . THR A 1 82 ? 13.080 1.898 -14.962 1.00 96.94 82 THR A C 1
ATOM 666 O O . THR A 1 82 ? 12.466 0.858 -14.723 1.00 96.94 82 THR A O 1
ATOM 669 N N . GLN A 1 83 ? 12.459 3.046 -15.254 1.00 97.19 83 GLN A N 1
ATOM 670 C CA . GLN A 1 83 ? 11.004 3.150 -15.390 1.00 97.19 83 GLN A CA 1
ATOM 671 C C . GLN A 1 83 ? 10.479 2.142 -16.421 1.00 97.19 83 GLN A C 1
ATOM 673 O O . GLN A 1 83 ? 9.556 1.385 -16.127 1.00 97.19 83 GLN A O 1
ATOM 678 N N . GLU A 1 84 ? 11.096 2.083 -17.603 1.00 97.06 84 GLU A N 1
ATOM 679 C CA . GLU A 1 84 ? 10.702 1.150 -18.659 1.00 97.06 84 GLU A CA 1
ATOM 680 C C . GLU A 1 84 ? 10.850 -0.314 -18.220 1.00 97.06 84 GLU A C 1
ATOM 682 O O . GLU A 1 84 ? 9.931 -1.112 -18.410 1.00 97.06 84 GLU A O 1
ATOM 687 N N . LYS A 1 85 ? 11.969 -0.668 -17.572 1.00 96.06 85 LYS A N 1
ATOM 688 C CA . LYS A 1 85 ? 12.184 -2.018 -17.026 1.00 96.06 85 LYS A CA 1
ATOM 689 C C . LYS A 1 85 ? 11.099 -2.409 -16.023 1.00 96.06 85 LYS A C 1
ATOM 691 O O . LYS A 1 85 ? 10.584 -3.522 -16.099 1.00 96.06 85 LYS A O 1
ATOM 696 N N . ILE A 1 86 ? 10.733 -1.513 -15.106 1.00 96.38 86 ILE A N 1
ATOM 697 C CA . ILE A 1 86 ? 9.675 -1.763 -14.117 1.00 96.38 86 ILE A CA 1
ATOM 698 C C . ILE A 1 86 ? 8.327 -1.971 -14.820 1.00 96.38 86 ILE A C 1
ATOM 700 O O . ILE A 1 86 ? 7.640 -2.949 -14.534 1.00 96.38 86 ILE A O 1
ATOM 704 N N . LEU A 1 87 ? 7.970 -1.110 -15.778 1.00 96.31 87 LEU A N 1
ATOM 705 C CA . LEU A 1 87 ? 6.708 -1.226 -16.516 1.00 96.31 87 LEU A CA 1
ATOM 706 C C . LEU A 1 87 ? 6.619 -2.535 -17.307 1.00 96.31 87 LEU A C 1
ATOM 708 O O . LEU A 1 87 ? 5.595 -3.212 -17.250 1.00 96.31 87 LEU A O 1
ATOM 712 N N . ARG A 1 88 ? 7.700 -2.948 -17.980 1.00 95.75 88 ARG A N 1
ATOM 713 C CA . ARG A 1 88 ? 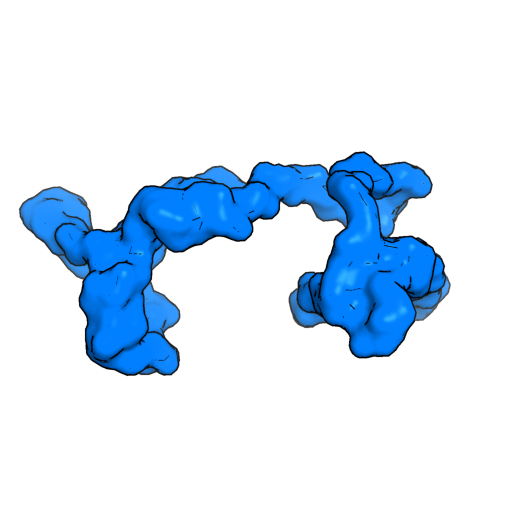7.753 -4.237 -18.694 1.00 95.75 88 ARG A CA 1
ATOM 714 C C . ARG A 1 88 ? 7.520 -5.428 -17.764 1.00 95.75 88 ARG A C 1
ATOM 716 O O . ARG A 1 88 ? 6.914 -6.407 -18.182 1.00 95.75 88 ARG A O 1
ATOM 723 N N . ARG A 1 89 ? 7.953 -5.339 -16.503 1.00 95.19 89 ARG A N 1
ATOM 724 C CA . ARG A 1 89 ? 7.708 -6.376 -15.489 1.00 95.19 89 ARG A CA 1
ATOM 725 C C . ARG A 1 89 ? 6.276 -6.382 -14.954 1.00 95.19 89 ARG A C 1
ATOM 727 O O . ARG A 1 89 ? 5.839 -7.423 -14.481 1.00 95.19 89 ARG A O 1
ATOM 734 N N . PHE A 1 90 ? 5.540 -5.272 -15.037 1.00 95.75 90 PHE A N 1
ATOM 735 C CA . PHE A 1 90 ? 4.116 -5.246 -14.682 1.00 95.75 90 PHE A CA 1
ATOM 736 C C . PHE A 1 90 ? 3.231 -5.930 -15.724 1.00 95.75 90 PHE A C 1
ATOM 738 O O . PHE A 1 90 ? 2.249 -6.550 -15.339 1.00 95.75 90 PHE A O 1
ATOM 745 N N . VAL A 1 91 ? 3.588 -5.875 -17.012 1.00 95.00 91 VAL A N 1
ATOM 746 C CA . VAL A 1 91 ? 2.793 -6.470 -18.106 1.00 95.00 91 VAL A CA 1
ATOM 747 C C . VAL A 1 91 ? 2.365 -7.924 -17.837 1.00 95.00 91 VAL A C 1
ATOM 749 O O . VAL A 1 91 ? 1.168 -8.186 -17.890 1.00 95.00 91 VAL A O 1
ATOM 752 N N . PRO A 1 92 ? 3.263 -8.877 -17.507 1.00 94.56 92 PRO A N 1
ATOM 753 C CA . PRO A 1 92 ? 2.850 -10.261 -17.247 1.00 94.56 92 PRO A CA 1
ATOM 754 C C . PRO A 1 92 ? 2.069 -10.442 -15.934 1.00 94.56 92 PRO A C 1
ATOM 756 O O . PRO A 1 92 ? 1.435 -11.479 -15.741 1.00 94.56 92 PRO A O 1
ATOM 759 N N . LEU A 1 93 ? 2.126 -9.458 -15.030 1.00 95.69 93 LEU A N 1
ATOM 760 C CA . LEU A 1 93 ? 1.425 -9.464 -13.747 1.00 95.69 93 LEU A CA 1
ATOM 761 C C . LEU A 1 93 ? 0.018 -8.876 -13.836 1.00 95.69 93 LEU A C 1
ATOM 763 O O . LEU A 1 93 ? -0.719 -8.970 -12.862 1.00 95.69 93 LEU A O 1
ATOM 767 N N . LEU A 1 94 ? -0.368 -8.271 -14.957 1.00 97.19 94 LEU A N 1
ATOM 768 C CA . LEU A 1 94 ? -1.742 -7.843 -15.180 1.00 97.19 94 LEU A CA 1
ATOM 769 C C . LEU A 1 94 ? -2.532 -8.969 -15.837 1.00 97.19 94 LEU A C 1
ATOM 771 O O . LEU A 1 94 ? -2.070 -9.615 -16.779 1.00 97.19 94 LEU A O 1
ATOM 775 N N . LYS A 1 95 ? -3.744 -9.201 -15.334 1.00 96.38 95 LYS A N 1
ATOM 776 C CA . LYS A 1 95 ? -4.715 -10.048 -16.027 1.00 96.38 95 LYS A CA 1
ATOM 777 C C . LYS A 1 95 ? -5.123 -9.391 -17.355 1.00 96.38 95 LYS A C 1
ATOM 779 O O . LYS A 1 95 ? -5.007 -8.172 -17.500 1.00 96.38 95 LYS A O 1
ATOM 784 N N . PRO A 1 96 ? -5.648 -10.158 -18.325 1.00 93.50 96 PRO A N 1
ATOM 785 C CA . PRO A 1 96 ? -6.273 -9.571 -19.505 1.00 93.50 96 PRO A CA 1
ATOM 786 C C . PRO A 1 96 ? -7.328 -8.525 -19.105 1.00 93.50 96 PRO A C 1
ATOM 788 O O . PRO A 1 96 ? -8.198 -8.822 -18.291 1.00 93.50 96 PRO A O 1
ATOM 791 N N . ALA A 1 97 ? -7.242 -7.325 -19.690 1.00 89.25 97 ALA A N 1
ATOM 792 C CA . ALA A 1 97 ? -8.087 -6.157 -19.396 1.00 89.25 97 ALA A CA 1
ATOM 793 C C . ALA A 1 97 ? -7.940 -5.515 -17.993 1.00 89.25 97 ALA A C 1
ATOM 795 O O . ALA A 1 97 ? -8.794 -4.706 -17.625 1.00 89.25 97 ALA A O 1
ATOM 796 N N . GLY A 1 98 ? -6.885 -5.849 -17.240 1.00 73.00 98 GLY A N 1
ATOM 797 C CA . GLY A 1 98 ? -6.496 -5.160 -15.996 1.00 73.00 98 GLY A CA 1
ATOM 798 C C . GLY A 1 98 ? -5.616 -3.925 -16.190 1.00 73.00 98 GLY A C 1
ATOM 799 O O . GLY A 1 98 ? -5.197 -3.656 -17.340 1.00 73.00 98 GLY A O 1
#

InterPro domains:
  IPR000780 MCP methyltransferase, CheR-type [PR00996] (66-80)
  IPR000780 MCP methyltransferase, CheR-type [PR00996] (85-98)
  IPR000780 MCP methyltransferase, CheR-type [PS50123] (1-98)
  IPR022642 MCP methyltransferase, CheR-type, SAM-binding domain, C-terminal [PF01739] (1-98)
  IPR029063 S-adenosyl-L-methionine-dependent methyltransferase superfamily [G3DSA:3.40.50.150] (1-98)
  IPR029063 S-adenosyl-L-methionine-dependent methyltransferase superfamily [SSF53335] (1-98)
  IPR050903 Bacterial Chemotaxis Protein Methyltransferase [PTHR24422] (1-98)

Sequence (98 aa):
MLEKAQAGIYRQEDLRTLTTGQLQRYFLRGTGPHQGLVRIRPELAAQVHFQPLNLLAPQWDLPGQFDAIFCRNVMIYFDKATQEKILRRFVPLLKPAG

pLDDT: mean 94.87, std 3.31, range [73.0, 97.88]

Radius of gyration: 17.43 Å; chains: 1; bounding box: 36×29×46 Å

Foldseek 3Di:
DLVCVLQQKDFPVVPVVDDPVCCVVFWDADDDVRHRMIGGDPVVSVVDDGDDDDLPPPDDPDPAADCDDDDPPPLVVDDPVSSVVSVVVNVRRHDVND

Secondary structure (DSSP, 8-state):
-HHHHHHTEEEGGGGTTS-HHHHHHHEEEP-GGGTTEEEE-HHHHTT-------TTSS-----S-BS-----SSGGGS-HHHHHHHHHHHGGGBPTT-